Protein AF-A0A4P5W9J2-F1 (afdb_monomer)

Foldseek 3Di:
DDFPDDDPQKTKAADPPDDPPGWIWIDHDPWIFIARPPPRDTPDTDDPPPDPPDDD

Sequence (56 aa):
MPEISQFLGIVIYMYFEEHNPPHFHVKYNEHNAVMDIQALNILAGSFTCKSTWFSC

Solvent-accessible surface area (backbone atoms only — not comparable to full-atom values): 3557 Å² total; per-residue (Å²): 123,53,74,78,49,74,56,97,72,34,39,34,34,41,57,92,85,62,65,86,70,64,52,36,38,39,36,42,88,93,34,49,32,32,28,32,69,85,78,67,42,77,75,41,70,62,77,87,74,82,60,92,82,63,78,126

Mean predicted aligned error: 7.33 Å

Nearest PDB structures (foldseek):
  8a98-assembly1_Sg  TM=6.522E-01  e=8.298E-01  Leishmania major strain Friedlin
  8t0d-assembly1_A  TM=6.267E-01  e=1.132E+00  Mus musculus
  6vgu-assembly1_A  TM=5.925E-01  e=1.364E+00  Mus musculus
  6az1-assembly1_g  TM=6.294E-01  e=1.981E+00  Leishmania donovani
  6zxh-assembly1_g  TM=6.461E-01  e=4.444E+00  Homo sapiens

pLDDT: mean 77.31, std 14.63, range [40.06, 90.44]

Structure (mmCIF, N/CA/C/O backbone):
data_AF-A0A4P5W9J2-F1
#
_entry.id   AF-A0A4P5W9J2-F1
#
loop_
_atom_site.group_PDB
_atom_site.id
_atom_site.type_symbol
_atom_site.label_atom_id
_atom_site.label_alt_id
_atom_site.label_comp_id
_atom_site.label_asym_id
_atom_site.label_entity_id
_atom_site.label_seq_id
_atom_site.pdbx_PDB_ins_code
_atom_site.Cartn_x
_atom_site.Cartn_y
_atom_site.Cartn_z
_atom_site.occupancy
_atom_site.B_iso_or_equiv
_atom_site.auth_seq_id
_atom_site.auth_comp_id
_atom_site.auth_asym_id
_atom_site.auth_atom_id
_atom_site.pdbx_PDB_model_num
ATOM 1 N N . MET A 1 1 ? -6.354 0.997 -13.379 1.00 61.78 1 MET A N 1
ATOM 2 C CA . MET A 1 1 ? -6.501 1.106 -11.914 1.00 61.78 1 MET A CA 1
ATOM 3 C C . MET A 1 1 ? -7.462 0.019 -11.421 1.00 61.78 1 MET A C 1
ATOM 5 O O . MET A 1 1 ? -8.620 0.319 -11.161 1.00 61.78 1 MET A O 1
ATOM 9 N N . PRO A 1 2 ? -7.046 -1.260 -11.393 1.00 78.75 2 PRO A N 1
ATOM 10 C CA . PRO A 1 2 ? -7.798 -2.293 -10.691 1.00 78.75 2 PRO A CA 1
ATOM 11 C C . PRO A 1 2 ? -7.630 -2.136 -9.171 1.00 78.75 2 PRO A C 1
ATOM 13 O O . PRO A 1 2 ? -6.513 -2.115 -8.649 1.00 78.75 2 PRO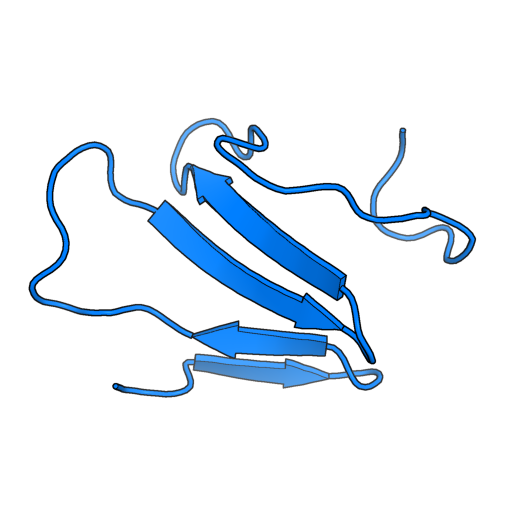 A O 1
ATOM 16 N N . GLU A 1 3 ? -8.752 -2.022 -8.467 1.00 85.00 3 GLU A N 1
ATOM 17 C CA . GLU A 1 3 ? -8.808 -2.258 -7.025 1.00 85.00 3 GLU A CA 1
ATOM 18 C C . GLU A 1 3 ? -8.702 -3.770 -6.795 1.00 85.00 3 GLU A C 1
ATOM 20 O O . GLU A 1 3 ? -9.452 -4.540 -7.394 1.00 85.00 3 GLU A O 1
ATOM 25 N N . ILE A 1 4 ? -7.733 -4.202 -5.986 1.00 87.38 4 ILE A N 1
ATOM 26 C CA . ILE A 1 4 ? -7.499 -5.630 -5.722 1.00 87.38 4 ILE A CA 1
ATOM 27 C C . ILE A 1 4 ? -8.394 -6.098 -4.581 1.00 87.38 4 ILE A C 1
ATOM 29 O O . ILE A 1 4 ? -8.979 -7.177 -4.642 1.00 87.38 4 ILE A O 1
ATOM 33 N N . SER A 1 5 ? -8.447 -5.312 -3.506 1.00 88.62 5 SER A N 1
ATOM 34 C CA . SER A 1 5 ? -9.157 -5.679 -2.290 1.00 88.62 5 SER A CA 1
ATOM 35 C C . SER A 1 5 ? -9.456 -4.451 -1.442 1.00 88.62 5 SER A C 1
ATOM 37 O O . SER A 1 5 ? -8.660 -3.509 -1.384 1.00 88.62 5 SER A O 1
ATOM 39 N N . GLN A 1 6 ? -10.580 -4.509 -0.737 1.00 89.75 6 GLN A N 1
ATOM 40 C CA . GLN A 1 6 ? -10.966 -3.540 0.273 1.00 89.75 6 GLN A CA 1
ATOM 41 C C . GLN A 1 6 ? -11.446 -4.275 1.522 1.00 89.75 6 GLN A C 1
ATOM 43 O O . GLN A 1 6 ? -12.355 -5.103 1.468 1.00 89.75 6 GLN A O 1
ATOM 48 N N . PHE A 1 7 ? -10.848 -3.955 2.667 1.00 87.81 7 PHE A N 1
ATOM 49 C CA . PHE A 1 7 ? -11.242 -4.506 3.960 1.00 87.81 7 PHE A CA 1
ATOM 50 C C . PHE A 1 7 ? -10.917 -3.519 5.078 1.00 87.81 7 PHE A C 1
ATOM 52 O O . PHE A 1 7 ? -9.914 -2.820 5.021 1.00 87.81 7 PHE A O 1
ATOM 59 N N . LEU A 1 8 ? -11.766 -3.445 6.108 1.00 85.88 8 LEU A N 1
ATOM 60 C CA . LEU A 1 8 ? -11.549 -2.582 7.283 1.00 85.88 8 LEU A CA 1
ATOM 61 C C . LEU A 1 8 ? -11.286 -1.092 6.944 1.00 85.88 8 LEU A C 1
ATOM 63 O O . LEU A 1 8 ? -10.606 -0.396 7.692 1.00 85.88 8 LEU A O 1
ATOM 67 N N . GLY A 1 9 ? -11.799 -0.599 5.810 1.00 84.75 9 GLY A N 1
ATOM 68 C CA . GLY A 1 9 ? -11.541 0.767 5.327 1.00 84.75 9 GLY A CA 1
ATOM 69 C C . GLY A 1 9 ? -10.157 0.976 4.696 1.00 84.75 9 GLY A C 1
ATOM 70 O O . GLY A 1 9 ? -9.799 2.105 4.362 1.00 84.75 9 GLY A O 1
ATOM 71 N N . ILE A 1 10 ? -9.386 -0.098 4.528 1.00 87.69 10 ILE A N 1
ATOM 72 C CA . ILE A 1 10 ? -8.131 -0.138 3.785 1.00 87.69 10 ILE A CA 1
ATOM 73 C C . ILE A 1 10 ? -8.459 -0.513 2.342 1.00 87.69 10 ILE A C 1
ATOM 75 O O . ILE A 1 10 ? -9.121 -1.521 2.097 1.00 87.69 10 ILE A O 1
ATOM 79 N N . VAL A 1 11 ? -7.987 0.289 1.394 1.00 90.44 11 VAL A N 1
ATOM 80 C CA . VAL A 1 11 ? -8.127 0.049 -0.044 1.00 90.44 11 VAL A CA 1
ATOM 81 C C . VAL A 1 11 ? -6.759 -0.281 -0.615 1.00 90.44 11 VAL A C 1
ATOM 83 O O . VAL A 1 11 ? -5.828 0.516 -0.483 1.00 90.44 11 VAL A O 1
ATOM 86 N N . ILE A 1 12 ? -6.647 -1.445 -1.251 1.00 89.38 12 ILE A N 1
ATOM 87 C CA . ILE A 1 12 ? -5.431 -1.900 -1.921 1.00 89.38 12 ILE A CA 1
ATOM 88 C C . ILE A 1 12 ? -5.638 -1.826 -3.429 1.00 89.38 12 ILE A C 1
ATOM 90 O O . ILE A 1 12 ? -6.552 -2.446 -3.981 1.00 89.38 12 ILE A O 1
ATOM 94 N N . TYR A 1 13 ? -4.758 -1.098 -4.104 1.00 89.62 13 TYR A N 1
ATOM 95 C CA . TYR A 1 13 ? -4.780 -0.932 -5.551 1.00 89.62 13 TYR A CA 1
ATOM 96 C C . TYR A 1 13 ? -3.383 -1.122 -6.135 1.00 89.62 13 TYR A C 1
ATOM 98 O O . TYR A 1 13 ? -2.367 -0.868 -5.490 1.00 89.62 13 TYR A O 1
ATOM 106 N N . MET A 1 14 ? -3.341 -1.599 -7.375 1.00 84.25 14 MET A N 1
ATOM 107 C CA . MET A 1 14 ? -2.103 -1.798 -8.122 1.00 84.25 14 MET A CA 1
ATOM 108 C C . MET A 1 14 ? -2.274 -1.219 -9.518 1.00 84.25 14 MET A C 1
ATOM 110 O O . MET A 1 14 ? -3.279 -1.472 -10.186 1.00 84.25 14 MET A O 1
ATOM 114 N N . TYR A 1 15 ? -1.296 -0.448 -9.976 1.00 80.75 15 TYR A N 1
ATOM 115 C CA . TYR A 1 15 ? -1.244 -0.010 -11.361 1.00 80.75 15 TYR A CA 1
ATOM 116 C C . TYR A 1 15 ? -0.390 -0.997 -12.150 1.00 80.75 15 TYR A C 1
ATOM 118 O O . TYR A 1 15 ? 0.776 -1.212 -11.850 1.00 80.75 15 TYR A O 1
ATOM 126 N N . PHE A 1 16 ? -0.985 -1.610 -13.171 1.00 66.56 16 PHE A N 1
ATOM 127 C CA . PHE A 1 16 ? -0.301 -2.596 -14.015 1.00 66.56 16 PHE A CA 1
ATOM 128 C C . PHE A 1 16 ? 0.858 -1.991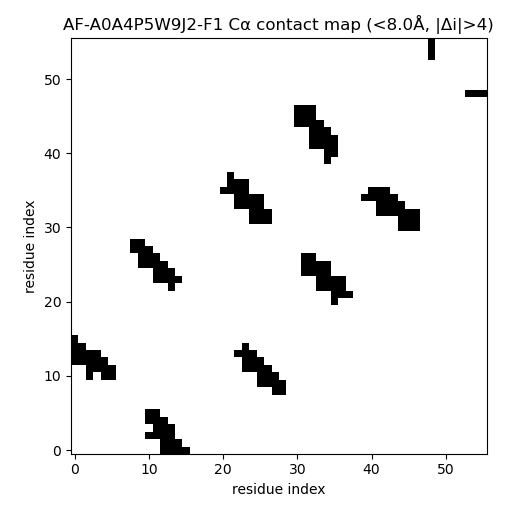 -14.832 1.00 66.56 16 PHE A C 1
ATOM 130 O O . PHE A 1 16 ? 1.747 -2.711 -15.268 1.00 66.56 16 PHE A O 1
ATOM 137 N N . GLU A 1 17 ? 0.849 -0.671 -15.031 1.00 70.31 17 GLU A N 1
ATOM 138 C CA . GLU A 1 17 ? 1.848 0.070 -15.813 1.00 70.31 17 GLU A CA 1
ATOM 139 C C . GLU A 1 17 ? 2.938 0.725 -14.945 1.00 70.31 17 GLU A C 1
ATOM 141 O O . GLU A 1 17 ? 3.809 1.411 -15.479 1.00 70.31 17 GLU A O 1
ATOM 146 N N . GLU A 1 18 ? 2.914 0.541 -13.620 1.00 66.31 18 GLU A N 1
ATOM 147 C CA . GLU A 1 18 ? 3.921 1.130 -12.732 1.00 66.31 18 GLU A CA 1
ATOM 148 C C . GLU A 1 18 ? 5.222 0.318 -12.694 1.00 66.31 18 GLU A C 1
ATOM 150 O O . GLU A 1 18 ? 5.239 -0.913 -12.722 1.00 66.31 18 GLU A O 1
ATOM 155 N N . HIS A 1 19 ? 6.333 1.055 -12.675 1.00 71.31 19 HIS A N 1
ATOM 156 C CA . HIS A 1 19 ? 7.690 0.548 -12.854 1.00 71.31 19 HIS A CA 1
ATOM 157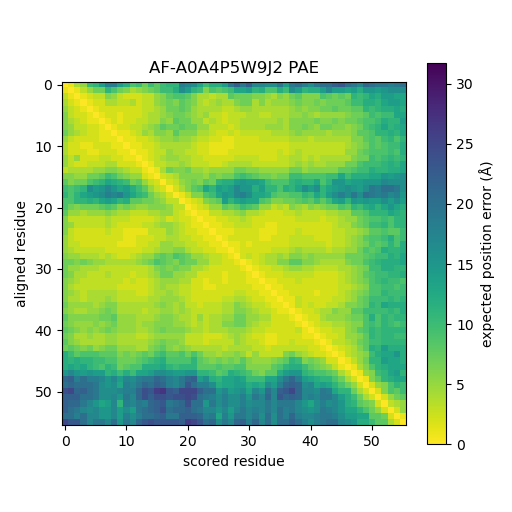 C C . HIS A 1 19 ? 8.245 -0.227 -11.650 1.00 71.31 19 HIS A C 1
ATOM 159 O O . HIS A 1 19 ? 7.712 -0.189 -10.544 1.00 71.31 19 HIS A O 1
ATOM 165 N N . ASN A 1 20 ? 9.390 -0.882 -11.882 1.00 73.50 20 ASN A N 1
ATOM 166 C CA . ASN A 1 20 ? 10.159 -1.586 -10.860 1.00 73.50 20 ASN A CA 1
ATOM 167 C C . ASN A 1 20 ? 10.584 -0.667 -9.692 1.00 73.50 20 ASN A C 1
ATOM 169 O O . ASN A 1 20 ? 11.027 0.457 -9.935 1.00 73.50 20 ASN A O 1
ATOM 173 N N . PRO A 1 21 ? 10.587 -1.186 -8.451 1.00 79.44 21 PRO A N 1
ATOM 174 C CA . PRO A 1 21 ? 10.200 -2.549 -8.086 1.00 79.44 21 PRO A CA 1
ATOM 175 C C . PRO A 1 21 ? 8.668 -2.735 -8.056 1.00 79.44 21 PRO A C 1
ATOM 177 O O . PRO A 1 21 ? 7.946 -1.763 -7.833 1.00 79.44 21 PRO A O 1
ATOM 180 N N . PRO A 1 22 ? 8.157 -3.963 -8.275 1.00 85.44 22 PRO A N 1
ATOM 181 C CA . PRO A 1 22 ? 6.730 -4.249 -8.173 1.00 85.44 22 PRO A CA 1
ATOM 182 C C . PRO A 1 22 ? 6.184 -3.839 -6.800 1.00 85.44 22 PRO A C 1
ATOM 184 O O . PRO A 1 22 ? 6.602 -4.377 -5.774 1.00 85.44 22 PRO A O 1
ATOM 187 N N . HIS A 1 23 ? 5.240 -2.903 -6.778 1.00 87.75 23 HIS A N 1
ATOM 188 C CA . HIS A 1 23 ? 4.663 -2.363 -5.552 1.00 87.75 23 HIS A CA 1
ATOM 189 C C . HIS A 1 23 ? 3.138 -2.283 -5.633 1.00 87.75 23 HIS A C 1
ATOM 191 O O . HIS A 1 23 ? 2.542 -2.289 -6.711 1.00 87.75 23 HIS A O 1
ATOM 197 N N . PHE A 1 24 ? 2.496 -2.224 -4.472 1.00 87.88 24 PHE A N 1
ATOM 198 C CA . PHE A 1 24 ? 1.073 -1.950 -4.349 1.00 87.88 24 PHE A CA 1
ATOM 199 C C . PHE A 1 24 ? 0.851 -0.730 -3.471 1.00 87.88 24 PHE A C 1
ATOM 201 O O . PHE A 1 24 ? 1.633 -0.416 -2.569 1.00 87.88 24 PHE A O 1
ATOM 208 N N . HIS A 1 25 ? -0.243 -0.042 -3.747 1.00 88.69 25 HIS A N 1
ATOM 209 C CA . HIS A 1 25 ? -0.640 1.135 -3.007 1.00 88.69 25 HIS A CA 1
ATOM 210 C C . HIS A 1 25 ? -1.706 0.758 -2.000 1.00 88.69 25 HIS A C 1
ATOM 212 O O . 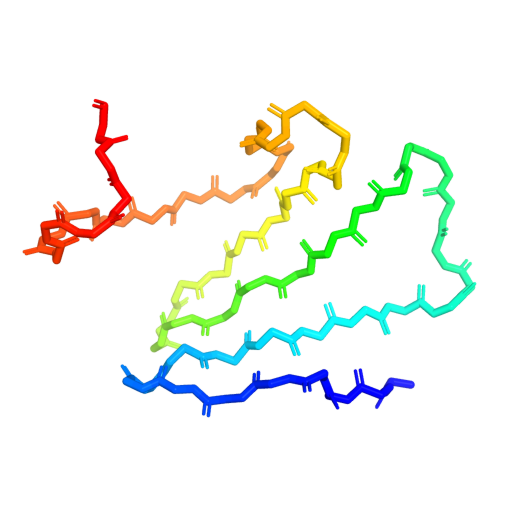HIS A 1 25 ? -2.629 -0.012 -2.281 1.00 88.69 25 HIS A O 1
ATOM 218 N N . VAL A 1 26 ? -1.580 1.340 -0.820 1.00 89.38 26 VAL A N 1
ATOM 219 C CA . VAL A 1 26 ? -2.506 1.162 0.282 1.00 89.38 26 VAL A CA 1
ATOM 220 C C . VAL A 1 26 ? -3.024 2.528 0.676 1.00 89.38 26 VAL A C 1
ATOM 222 O O . VAL A 1 26 ? -2.253 3.451 0.934 1.00 89.38 26 VAL A O 1
ATOM 225 N N . LYS A 1 27 ? -4.344 2.656 0.740 1.00 88.38 27 LYS A N 1
ATOM 226 C CA . LYS A 1 27 ? -5.021 3.853 1.223 1.00 88.38 27 LYS A CA 1
ATOM 227 C C . LYS A 1 27 ? -5.864 3.503 2.435 1.00 88.38 27 LYS A C 1
ATOM 229 O O . LYS A 1 27 ? -6.682 2.591 2.377 1.00 88.38 27 LYS A O 1
ATOM 234 N N . TYR A 1 28 ? -5.676 4.244 3.518 1.00 87.56 28 TYR A N 1
ATOM 235 C CA . TYR A 1 28 ? -6.465 4.127 4.737 1.00 87.56 28 TYR A CA 1
ATOM 236 C C . TYR A 1 28 ? -6.810 5.521 5.248 1.00 87.56 28 TYR A C 1
ATOM 238 O O . TYR A 1 28 ? -5.931 6.267 5.682 1.00 87.56 28 TYR A O 1
ATOM 246 N N . ASN A 1 29 ? -8.097 5.867 5.216 1.00 84.69 29 ASN A N 1
ATOM 247 C CA . ASN A 1 29 ? -8.577 7.204 5.562 1.00 84.69 29 ASN A CA 1
ATOM 248 C C . ASN A 1 29 ? -7.833 8.300 4.756 1.00 84.69 29 ASN A C 1
ATOM 250 O O . ASN A 1 29 ? -7.909 8.311 3.525 1.00 84.69 29 ASN A O 1
ATOM 254 N N . GLU A 1 30 ? -7.085 9.181 5.426 1.00 82.88 30 GLU A N 1
ATOM 255 C CA . GLU A 1 30 ? -6.268 10.241 4.811 1.00 82.88 30 GLU A CA 1
ATOM 256 C C . GLU A 1 30 ? -4.822 9.803 4.512 1.00 82.88 30 GLU A C 1
ATOM 258 O O . GLU A 1 30 ? -4.058 10.535 3.882 1.00 82.88 30 GLU A O 1
ATOM 263 N N . HIS A 1 31 ? -4.435 8.598 4.939 1.00 84.25 31 HIS A N 1
ATOM 264 C CA . HIS A 1 31 ? -3.087 8.070 4.769 1.00 84.25 31 HIS A CA 1
ATOM 265 C C . HIS A 1 31 ? -2.973 7.246 3.489 1.00 84.25 31 HIS A C 1
ATOM 267 O O . HIS A 1 31 ? -3.841 6.430 3.170 1.00 84.25 31 HIS A O 1
ATOM 273 N N . ASN A 1 32 ? -1.856 7.422 2.791 1.00 87.56 32 ASN A N 1
ATOM 274 C CA . ASN A 1 32 ? -1.476 6.618 1.638 1.00 87.56 32 ASN A CA 1
ATOM 275 C C . ASN A 1 32 ? -0.060 6.089 1.865 1.00 87.56 32 ASN A C 1
ATOM 277 O O . ASN A 1 32 ? 0.795 6.823 2.370 1.00 87.56 32 ASN A O 1
ATOM 281 N N . ALA A 1 33 ? 0.191 4.845 1.475 1.00 88.19 33 ALA A N 1
ATOM 282 C CA . ALA A 1 33 ? 1.535 4.300 1.417 1.00 88.19 33 ALA A CA 1
ATOM 283 C C . ALA A 1 33 ? 1.715 3.395 0.204 1.00 88.19 33 ALA A C 1
ATOM 285 O O . ALA A 1 33 ? 0.763 2.831 -0.334 1.00 88.19 33 ALA A O 1
ATOM 286 N N . VAL A 1 34 ? 2.973 3.244 -0.174 1.00 88.62 34 VAL A N 1
ATOM 287 C CA . VAL A 1 34 ? 3.433 2.376 -1.245 1.00 88.62 34 VAL A CA 1
ATOM 288 C C . VAL A 1 34 ? 4.278 1.289 -0.612 1.00 88.62 34 VAL A C 1
ATOM 290 O O . VAL A 1 34 ? 5.219 1.594 0.123 1.00 88.62 34 VAL A O 1
ATOM 293 N N . MET A 1 35 ? 3.941 0.033 -0.878 1.00 87.06 35 MET A N 1
ATOM 294 C CA . MET A 1 35 ? 4.654 -1.118 -0.338 1.00 87.06 35 MET A CA 1
ATOM 295 C C . MET A 1 35 ? 5.196 -2.004 -1.446 1.00 87.06 35 MET A C 1
ATOM 297 O O . MET A 1 35 ? 4.505 -2.294 -2.421 1.00 87.06 35 MET A O 1
ATOM 301 N N . ASP A 1 36 ? 6.434 -2.451 -1.267 1.00 87.69 36 ASP A N 1
ATOM 302 C CA . ASP A 1 36 ? 7.068 -3.434 -2.135 1.00 87.69 36 ASP A CA 1
ATOM 303 C C . ASP A 1 36 ? 6.359 -4.790 -2.013 1.00 87.69 36 ASP A C 1
ATOM 305 O O . ASP A 1 36 ? 6.092 -5.263 -0.908 1.00 87.69 36 ASP A O 1
ATOM 309 N N . ILE A 1 37 ? 6.050 -5.437 -3.137 1.00 85.50 37 ILE A N 1
ATOM 310 C CA . ILE A 1 37 ? 5.341 -6.727 -3.140 1.00 85.50 37 ILE A CA 1
ATOM 311 C C . ILE A 1 37 ? 6.236 -7.861 -2.625 1.00 85.50 37 ILE A C 1
ATOM 313 O O . ILE A 1 37 ? 5.730 -8.818 -2.042 1.00 85.50 37 ILE A O 1
ATOM 317 N N . GLN A 1 38 ? 7.549 -7.789 -2.853 1.00 85.50 38 GLN A N 1
ATOM 318 C CA . GLN A 1 38 ? 8.477 -8.870 -2.522 1.00 85.50 38 GLN A CA 1
ATOM 319 C C . GLN A 1 38 ? 8.957 -8.782 -1.075 1.00 85.50 38 GLN A C 1
ATOM 321 O O . GLN A 1 38 ? 8.906 -9.764 -0.340 1.00 85.50 38 GLN A O 1
ATOM 326 N N . ALA A 1 39 ? 9.436 -7.609 -0.674 1.00 84.81 39 A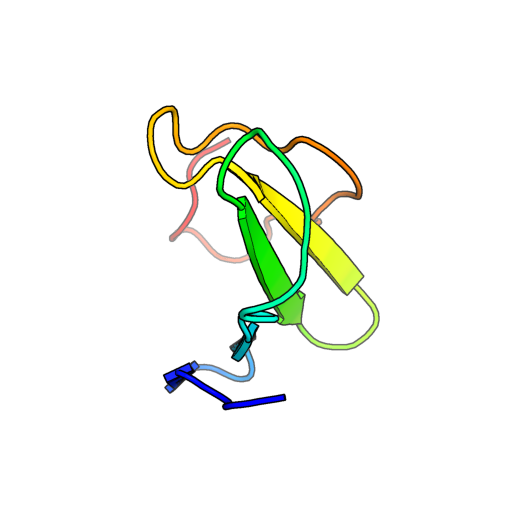LA A N 1
ATOM 327 C CA . ALA A 1 39 ? 10.025 -7.371 0.632 1.00 84.81 39 ALA A CA 1
ATOM 328 C C . ALA A 1 39 ? 9.000 -6.905 1.676 1.00 84.81 39 ALA A C 1
ATOM 330 O O . ALA A 1 39 ? 9.337 -6.870 2.855 1.00 84.81 39 ALA A O 1
ATOM 331 N N . LEU A 1 40 ? 7.779 -6.528 1.260 1.00 83.06 40 LEU A N 1
ATOM 332 C CA . LEU A 1 40 ? 6.741 -5.937 2.122 1.00 83.06 40 LEU A CA 1
ATOM 333 C C . LEU A 1 40 ? 7.230 -4.702 2.896 1.00 83.06 40 LEU A C 1
ATOM 335 O O . LEU A 1 40 ? 6.691 -4.342 3.941 1.00 83.06 40 LEU A O 1
ATOM 339 N N . ASN A 1 41 ? 8.248 -4.032 2.354 1.00 83.75 41 ASN A N 1
ATOM 340 C CA . ASN A 1 41 ? 8.794 -2.803 2.903 1.00 83.75 41 ASN A CA 1
ATOM 341 C C . ASN A 1 41 ? 7.980 -1.605 2.420 1.00 83.75 41 ASN A C 1
ATOM 343 O O . ASN A 1 41 ? 7.541 -1.559 1.269 1.00 83.75 41 ASN A O 1
ATOM 347 N N . ILE A 1 42 ? 7.842 -0.597 3.280 1.00 84.81 42 ILE A N 1
ATOM 348 C CA . ILE A 1 42 ? 7.258 0.689 2.897 1.00 84.81 42 ILE A CA 1
ATOM 349 C C . ILE A 1 42 ? 8.280 1.439 2.039 1.00 84.81 42 ILE A C 1
ATOM 351 O O . ILE A 1 42 ? 9.354 1.805 2.512 1.00 84.81 42 ILE A O 1
ATOM 355 N N . LEU A 1 43 ? 7.935 1.666 0.774 1.00 84.44 43 LEU A N 1
ATOM 356 C CA . LEU A 1 43 ? 8.735 2.443 -0.171 1.00 84.44 43 LEU A CA 1
ATOM 357 C C . LEU A 1 43 ? 8.457 3.942 -0.034 1.00 84.44 43 LEU A C 1
ATOM 359 O O . LEU A 1 43 ? 9.366 4.758 -0.161 1.00 84.44 43 LEU A O 1
ATOM 363 N N . ALA A 1 44 ? 7.201 4.309 0.231 1.00 82.69 44 ALA A N 1
ATOM 364 C CA . ALA A 1 44 ? 6.789 5.695 0.407 1.00 82.69 44 ALA A CA 1
ATOM 365 C C . ALA A 1 44 ? 5.536 5.807 1.280 1.00 82.69 44 ALA A C 1
ATOM 367 O O . ALA A 1 44 ? 4.705 4.902 1.318 1.00 82.69 44 ALA A O 1
ATOM 368 N N . GLY A 1 45 ? 5.379 6.957 1.934 1.00 81.12 45 GLY A N 1
ATOM 369 C CA . GLY A 1 45 ? 4.266 7.225 2.840 1.00 81.12 45 GLY A CA 1
ATOM 370 C C . GLY A 1 45 ? 4.489 6.667 4.244 1.00 81.12 45 GLY A C 1
ATOM 371 O O . GLY A 1 45 ? 5.530 6.096 4.565 1.00 81.12 45 GLY A O 1
ATOM 372 N N . SER A 1 46 ? 3.514 6.888 5.114 1.00 70.06 46 SER A N 1
ATOM 373 C CA . SER A 1 46 ? 3.538 6.375 6.478 1.00 70.06 46 SER A CA 1
ATOM 374 C C . SER A 1 46 ? 2.118 6.117 6.958 1.00 70.06 46 SER A C 1
ATOM 376 O O . SER A 1 46 ? 1.196 6.900 6.710 1.00 70.06 46 SER A O 1
ATOM 378 N N . PHE A 1 47 ? 1.945 5.004 7.664 1.00 67.94 47 PHE A N 1
ATOM 379 C CA . PHE A 1 47 ? 0.723 4.722 8.398 1.00 67.94 47 PHE A CA 1
ATOM 380 C C . PHE A 1 47 ? 0.951 5.011 9.869 1.00 67.94 47 PHE A C 1
ATOM 382 O O . PHE A 1 47 ? 1.921 4.548 10.469 1.00 67.94 47 PHE A O 1
ATOM 389 N N . THR A 1 48 ? 0.029 5.743 10.486 1.00 56.50 48 THR A N 1
ATOM 390 C CA . THR A 1 48 ? -0.032 5.788 11.943 1.00 56.50 48 THR A CA 1
ATOM 391 C C . THR A 1 48 ? -0.691 4.493 12.401 1.00 56.50 48 THR A C 1
ATOM 393 O O . THR A 1 48 ? -1.916 4.381 12.442 1.00 56.50 48 THR A O 1
ATOM 396 N N . CYS A 1 49 ? 0.124 3.476 12.681 1.00 49.38 49 CYS A N 1
ATOM 397 C CA . CYS A 1 49 ? -0.354 2.197 13.188 1.00 49.38 49 CYS A CA 1
ATOM 398 C C . CYS A 1 49 ? -0.955 2.396 14.590 1.00 49.38 49 CYS A C 1
ATOM 400 O O . CYS A 1 49 ? -0.263 2.361 15.602 1.00 49.38 49 CYS A O 1
ATOM 402 N N . LYS A 1 50 ? -2.263 2.660 14.655 1.00 52.34 50 LYS A N 1
ATOM 403 C CA . LYS A 1 50 ? -3.073 2.404 15.857 1.00 52.34 50 LYS A CA 1
ATOM 404 C C . LYS A 1 50 ? -3.856 1.094 15.754 1.00 52.34 50 LYS A C 1
ATOM 406 O O . LYS A 1 50 ? -4.457 0.674 16.735 1.00 52.34 50 LYS A O 1
ATOM 411 N N . SER A 1 51 ? -3.842 0.441 14.591 1.00 43.62 51 SER A N 1
ATOM 412 C CA . SER A 1 51 ? -4.473 -0.859 14.368 1.00 43.62 51 SER A CA 1
ATOM 413 C C . SER A 1 51 ? -3.411 -1.955 14.320 1.00 43.62 51 SER A C 1
ATOM 415 O O . SER A 1 51 ? -2.659 -2.044 13.357 1.00 43.62 51 SER A O 1
ATOM 417 N N . THR A 1 52 ? -3.413 -2.795 15.348 1.00 46.06 52 THR A N 1
ATOM 418 C CA . THR A 1 52 ? -2.576 -3.960 15.707 1.00 46.06 52 THR A CA 1
ATOM 419 C C . THR A 1 52 ? -2.184 -4.970 14.601 1.00 46.06 52 THR A C 1
ATOM 421 O O . THR A 1 52 ? -1.560 -5.978 14.902 1.00 46.06 52 THR A O 1
ATOM 424 N N . TRP A 1 53 ? -2.508 -4.748 13.327 1.00 50.12 53 TRP A N 1
ATOM 425 C CA . TRP A 1 53 ? -2.404 -5.755 12.260 1.00 50.12 53 TRP A CA 1
ATOM 426 C C . TRP A 1 53 ? -1.180 -5.630 11.351 1.00 50.12 53 TRP A C 1
ATOM 428 O O . TRP A 1 53 ? -0.791 -6.614 10.730 1.00 50.12 53 TRP A O 1
ATOM 438 N N . PHE A 1 54 ? -0.540 -4.464 11.311 1.00 48.88 54 PHE A N 1
ATOM 439 C CA . PHE A 1 54 ? 0.758 -4.285 10.666 1.00 48.88 54 PHE A CA 1
ATOM 440 C C . PHE A 1 54 ? 1.732 -3.896 11.767 1.00 48.88 54 PHE A C 1
ATOM 442 O O . PHE A 1 54 ? 1.777 -2.733 12.169 1.00 48.88 54 PHE A O 1
ATOM 449 N N . SER A 1 55 ? 2.396 -4.895 12.354 1.00 40.06 55 SER A N 1
ATOM 450 C CA . SER A 1 55 ? 3.356 -4.645 13.429 1.00 40.06 55 SER A CA 1
ATOM 451 C C . SER A 1 55 ? 4.387 -3.636 12.942 1.00 40.06 55 SER A C 1
ATOM 453 O O . SER A 1 55 ? 4.995 -3.829 11.890 1.00 40.06 55 SER A O 1
ATOM 455 N N . CYS A 1 56 ? 4.525 -2.564 13.719 1.00 43.22 56 CYS A N 1
ATOM 456 C CA . CYS A 1 56 ? 5.727 -1.747 13.747 1.00 43.22 56 CYS A CA 1
ATOM 457 C C . CYS A 1 56 ? 6.954 -2.623 14.038 1.00 43.22 56 CYS A C 1
ATOM 459 O O . CYS A 1 56 ? 6.772 -3.685 14.690 1.00 43.22 56 CYS A O 1
#

Secondary structure (DSSP, 8-state):
--EEEEETTEEEE--TTPPSSPEEEEEETTEEEEEETTT--EEEE-----STTS--

Radius of gyration: 11.16 Å; Cα contacts (8 Å, |Δi|>4): 88; chains: 1; bounding box: 22×19×32 Å

=== Feature glossary ===
Annotated list of the representations used here:

Nearest PDB structures. The Foldseek neighbor list gives the closest experimentally determined structures in the PDB, ranked by structural alignment. TM-score near 1 means near-identical fold; near 0.3 means only rough topology match. This is how one finds what a novel AlphaFold prediction most resembles in the solved-structure universe.

Foldseek 3Di. Foldseek's 3Di representation compresses backbone geometry into a per-residue letter drawn from a learned twenty-state alphabet. It captures the tertiary interaction patter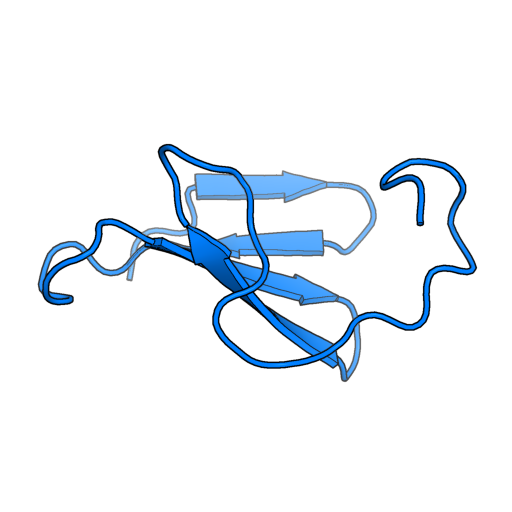n around each residue — which residues are packed against it in space, regardless of where they are in sequence.

Radius of gyration, Cα contacts, bounding box. Radius of gyration (Rg) is the root-mean-square distance of Cα atoms from their centroid — a single number for overall size and compactness. A globular domain of N residues has Rg ≈ 2.2·N^0.38 Å; an extended or disordered chain has a much larger Rg. The Cα contact count is the number of residue pairs whose Cα atoms are within 8 Å and are more than four positions apart in sequence — a standard proxy for tertiary packing density. The bounding box is the smallest axis-aligned box enclosing all Cα atoms.

InterPro / GO / CATH / organism. The annotation block draws on four external resources. InterPro: which protein families and domains the sequence belongs to. GO: standardized terms for what the protein does, what process it participates in, and where in the cell it acts. CATH: which structural fold it has in the CATH hierarchy. Organism: the species of origin.

mmCIF coordinates. The mmCIF block holds the 3D Cartesian coordinates of each backbone atom (N, Cα, C, O) in ångströms. mmCIF is the PDB's canonical archive format — a tagged-loop text representation of the atomic mod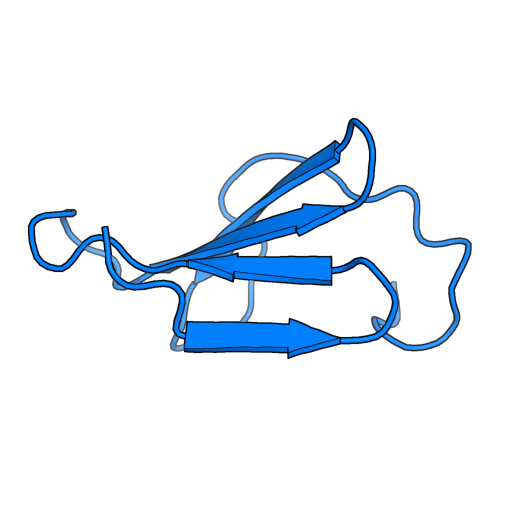el.

pLDDT. pLDDT is the predicted lDDT-Cα score: AlphaFold's confidence that the local environment of each residue (all inter-atomic distances within 15 Å) is correctly placed. It is a per-residue number between 0 and 100, with higher meaning more reliable.

Backbone torsions (φ/ψ). φ (phi) and ψ (psi) are the two rotatable backbone dihedrals per residue: φ is the C(i-1)–N–Cα–C torsion, ψ is the N–Cα–C–N(i+1) torsion, both in degrees on (−180°, 180°]. α-helical residues cluster near (−60°, −45°); β-strand residues near (−120°, +130°). A Ramachandran plot is simply a scatter of (φ, ψ) for every residue.

B-factor. For e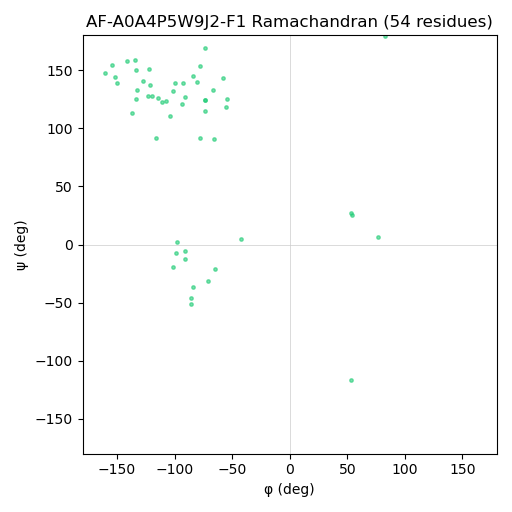xperimental (PDB) structures, the B-factor (temperature factor) quantifies the positional spread of each atom in the crystal — a combination of thermal vibration and static disorder — in units of Å². High B-factors mark flexible loops or poorly resolved regions; low B-factors mark the rigid, well-ordered core.

Secondary structure (3-state, P-SEA). SS3 is a coarse helix/strand/coil call (letters a/b/c) made by the P-SEA algorithm from inter-Cα distances and dihedrals. It is less detailed than DSSP but needs only Cα positions.

Predicted aligned error. Predicted aligned error is AlphaFold's pairwise confidence. Unlike pLDDT (per-residue), PAE is per-residue-pair and captures whether two parts of the structure are correctly placed relative to each other. Units are ångströms of expected positional error.

Solvent-accessible surface area. Solvent-accessible surface area (SASA) is the area in Å² traced out by the centre of a 1.4 Å probe sphere (a water molecule) rolled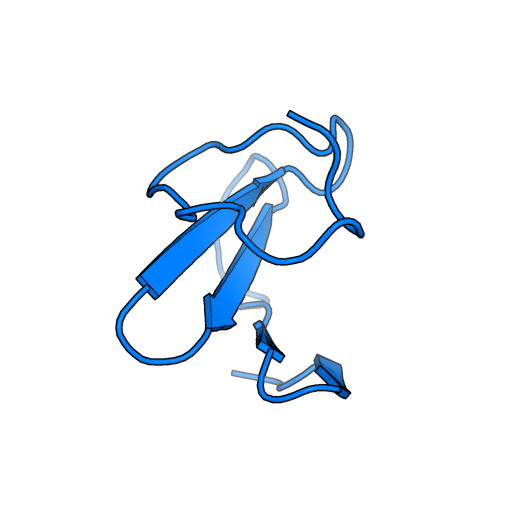 over the protein's van der Waals surface (Shrake–Rupley / Lee–Richards construction). Buried residues have near-zero SASA; fully exposed residues can exceed 200 Å². The total SASA scales roughly with the number of surface residues.

Secondary structure (8-state, DSSP). The SS8 string is DSSP's per-residue secondary-structure call. α-helix (H) means an i→i+4 H-bond ladder; β-strand (E) means the residue participates in a β-sheet; 3₁₀ (G) and π (I) are tighter and wider helices; T/S are turns/bends; '-' is loop.

Rendered structure images. Structure images are PyMOL renders from six orthogonal camera directions. Cartoon representation draws helices as coils and strands as arrows; sticks shows the backbone as bonds; surface shows the solvent-excluded envelope. Rainbow coloring maps sequence position to hue (blue→red, N→C); chain coloring assigns a distinct color per polypeptide.

Sequence. The amino-acid sequence is the protein's primary structure: the linear order of residues from the N-terminus to the C-terminus, written in one-letter code. Everything else here — the 3D coordinates, the secondary structure, the domain annotations — is ultimately a consequence of this string.

Contact-map, Ramachandran, and PAE plots. Three diagnostic plots accompany the record. The Cα contact map visualizes the tertiary structure as a 2D adjacency matrix (8 Å cutoff, sequence-local contacts suppressed). The Ramachandran plot shows the distribution of backbone (φ, ψ) torsions, with points in the α and β basins reflecting secondary structure content. The PAE plot shows AlphaFold's inter-residue confidence as a color matrix.